Protein AF-A0A6M1ZCP1-F1 (afdb_monomer_lite)

pLDDT: mean 76.38, std 21.48, range [34.06, 98.44]

Structure (mmCIF, N/CA/C/O backbone):
data_AF-A0A6M1ZCP1-F1
#
_entry.id   AF-A0A6M1ZCP1-F1
#
loop_
_atom_site.group_PDB
_atom_site.id
_atom_site.type_symbol
_atom_site.label_atom_id
_atom_site.label_alt_id
_atom_site.label_comp_id
_atom_site.label_asym_id
_atom_site.label_entity_id
_atom_site.label_seq_id
_atom_site.pdbx_PDB_ins_code
_atom_site.Cartn_x
_atom_site.Cartn_y
_atom_site.Cartn_z
_atom_site.occupancy
_atom_site.B_iso_or_equiv
_atom_site.auth_seq_id
_atom_site.auth_comp_id
_atom_site.auth_asym_id
_atom_site.auth_atom_id
_atom_site.pdbx_PDB_model_num
ATOM 1 N N . MET A 1 1 ? 23.053 0.904 15.404 1.00 72.50 1 MET A N 1
ATOM 2 C CA . MET A 1 1 ? 21.767 0.781 14.678 1.00 72.50 1 MET A CA 1
ATOM 3 C C . MET A 1 1 ? 20.716 1.564 15.454 1.00 72.50 1 MET A C 1
ATOM 5 O O . MET A 1 1 ? 20.692 1.429 16.670 1.00 72.50 1 MET A O 1
ATOM 9 N N . ARG A 1 2 ? 19.921 2.421 14.802 1.00 94.06 2 ARG A N 1
ATOM 10 C CA . ARG A 1 2 ? 18.895 3.257 15.455 1.00 94.06 2 ARG A CA 1
ATOM 11 C C . ARG A 1 2 ? 17.529 2.954 14.840 1.00 94.06 2 ARG A C 1
ATOM 13 O O . ARG A 1 2 ? 17.426 2.886 13.620 1.00 94.06 2 ARG A O 1
ATOM 20 N N . LEU A 1 3 ? 16.503 2.808 15.678 1.00 95.44 3 LEU A N 1
ATOM 21 C CA . LEU A 1 3 ? 15.113 2.690 15.236 1.00 95.44 3 LEU A CA 1
ATOM 22 C C . LEU A 1 3 ? 14.635 4.037 14.671 1.00 95.44 3 LEU A C 1
ATOM 24 O O . LEU A 1 3 ? 14.700 5.049 15.372 1.00 95.44 3 LEU A O 1
ATOM 28 N N . LEU A 1 4 ? 14.184 4.049 13.414 1.00 97.62 4 LEU A N 1
ATOM 29 C CA . LEU A 1 4 ? 13.656 5.253 12.759 1.00 97.62 4 LEU A CA 1
ATOM 30 C C . LEU A 1 4 ? 12.142 5.372 12.925 1.00 97.62 4 LEU A C 1
ATOM 32 O O . LEU A 1 4 ? 11.645 6.433 13.288 1.00 97.62 4 LEU A O 1
ATOM 36 N N . ILE A 1 5 ? 11.423 4.276 12.683 1.00 97.00 5 ILE A N 1
ATOM 37 C CA . ILE A 1 5 ? 9.967 4.208 12.781 1.00 97.00 5 ILE A CA 1
ATOM 38 C C . ILE A 1 5 ? 9.628 2.905 13.496 1.00 97.00 5 ILE A C 1
ATOM 40 O O . ILE A 1 5 ? 10.137 1.846 13.129 1.00 97.00 5 ILE A O 1
ATOM 44 N N . SER A 1 6 ? 8.819 2.988 14.550 1.00 98.00 6 SER A N 1
ATOM 45 C CA . SER A 1 6 ? 8.342 1.801 15.254 1.00 98.00 6 SER A CA 1
ATOM 46 C C . SER A 1 6 ? 7.249 1.102 14.449 1.00 98.00 6 SER A C 1
ATOM 48 O O . SER A 1 6 ? 6.502 1.741 13.711 1.00 98.00 6 SER A O 1
ATOM 50 N N . GLU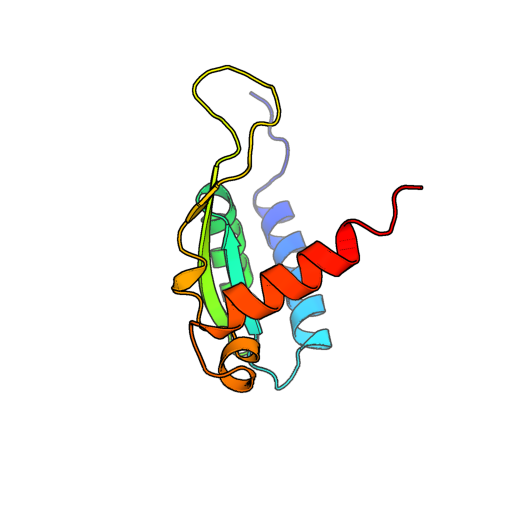 A 1 7 ? 7.110 -0.207 14.643 1.00 97.12 7 GLU A N 1
ATOM 51 C CA . GLU A 1 7 ? 6.016 -0.997 14.067 1.00 97.12 7 GLU A CA 1
ATOM 52 C C . GLU A 1 7 ? 4.646 -0.375 14.370 1.00 97.12 7 GLU A C 1
ATOM 54 O O . GLU A 1 7 ? 3.838 -0.167 13.469 1.00 97.12 7 GLU A O 1
ATOM 59 N N . LYS A 1 8 ? 4.428 0.028 15.628 1.00 97.88 8 LYS A N 1
ATOM 60 C CA . LYS A 1 8 ? 3.201 0.705 16.058 1.00 97.88 8 LYS A CA 1
ATOM 61 C C . LYS A 1 8 ? 2.914 1.965 15.233 1.00 97.88 8 LYS A C 1
ATOM 63 O O . LYS A 1 8 ? 1.793 2.127 14.767 1.00 97.88 8 LYS A O 1
ATOM 68 N N . ALA A 1 9 ? 3.915 2.821 15.014 1.00 98.31 9 ALA A N 1
ATOM 69 C CA . ALA A 1 9 ? 3.736 4.050 14.240 1.00 98.31 9 ALA A CA 1
ATOM 70 C C . ALA A 1 9 ? 3.416 3.766 12.760 1.00 98.31 9 ALA A C 1
ATOM 72 O O . ALA A 1 9 ? 2.616 4.479 12.153 1.00 98.31 9 ALA A O 1
ATOM 73 N N . ILE A 1 10 ? 4.002 2.710 12.182 1.00 98.12 10 ILE A N 1
ATOM 74 C CA . ILE A 1 10 ? 3.680 2.265 10.817 1.00 98.12 10 ILE A CA 1
ATOM 75 C C . ILE A 1 10 ? 2.219 1.809 10.750 1.00 98.12 10 ILE A C 1
ATOM 77 O O . ILE A 1 10 ? 1.463 2.303 9.913 1.00 98.12 10 ILE A O 1
ATOM 81 N N . LEU A 1 11 ? 1.799 0.924 11.657 1.00 98.25 11 LEU A N 1
ATOM 82 C CA . LEU A 1 11 ? 0.437 0.387 11.681 1.00 98.25 11 LEU A CA 1
ATOM 83 C C . LEU A 1 11 ? -0.616 1.476 11.929 1.00 98.25 11 LEU A C 1
ATOM 85 O O . LEU A 1 11 ? -1.647 1.489 11.260 1.00 98.25 11 LEU A O 1
ATOM 89 N N . GLU A 1 12 ? -0.352 2.432 12.822 1.00 98.38 12 GLU A N 1
ATOM 90 C CA . GLU A 1 12 ? -1.236 3.583 13.057 1.00 98.38 12 GLU A CA 1
ATOM 91 C C . GLU A 1 12 ? -1.404 4.437 11.793 1.00 98.38 12 GLU A C 1
ATOM 93 O O . GLU A 1 12 ? -2.524 4.815 11.430 1.00 98.38 12 GLU A O 1
ATOM 98 N N . ARG A 1 13 ? -0.308 4.701 11.065 1.00 98.25 13 ARG A N 1
ATOM 99 C CA . ARG A 1 13 ? -0.377 5.459 9.810 1.00 98.25 13 ARG A CA 1
ATOM 100 C C . ARG A 1 13 ? -1.168 4.713 8.738 1.00 98.25 13 ARG A C 1
ATOM 102 O O . ARG A 1 13 ? -1.944 5.353 8.022 1.00 98.25 13 ARG A O 1
ATOM 109 N N . ILE A 1 14 ? -0.982 3.396 8.639 1.00 98.44 14 ILE A N 1
ATOM 110 C CA . ILE A 1 14 ? -1.709 2.528 7.706 1.00 98.44 14 ILE A CA 1
ATOM 111 C C . ILE A 1 14 ? -3.205 2.528 8.029 1.00 98.44 14 ILE A C 1
ATOM 113 O O . ILE A 1 14 ? -4.011 2.719 7.125 1.00 98.44 14 ILE A O 1
ATOM 117 N N . GLN A 1 15 ? -3.589 2.419 9.303 1.00 98.44 15 GLN A N 1
ATOM 118 C CA . GLN A 1 15 ? -4.995 2.499 9.713 1.00 98.44 15 GLN A CA 1
ATOM 119 C C . GLN A 1 15 ? -5.628 3.853 9.371 1.00 98.44 15 GLN A C 1
ATOM 121 O O . GLN A 1 15 ? -6.771 3.900 8.920 1.00 98.44 15 GLN A O 1
ATOM 126 N N . SER A 1 16 ? -4.900 4.960 9.553 1.00 98.38 16 SER A N 1
ATOM 127 C CA . SER A 1 16 ? -5.376 6.283 9.123 1.00 98.38 16 SER A CA 1
ATOM 128 C C . SER A 1 16 ? -5.583 6.338 7.609 1.00 98.38 16 SER A C 1
ATOM 130 O O . SER A 1 16 ? -6.633 6.780 7.153 1.00 98.38 16 SER A O 1
ATOM 132 N N . ALA A 1 17 ? -4.616 5.840 6.830 1.00 97.94 17 ALA A N 1
ATOM 133 C CA . ALA A 1 17 ? -4.718 5.803 5.373 1.00 97.94 17 ALA A CA 1
ATOM 134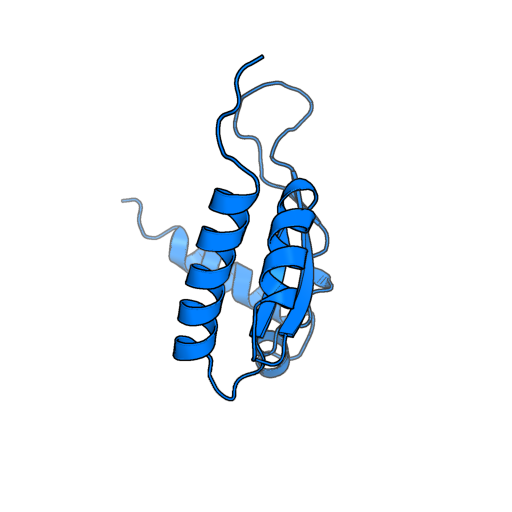 C C . ALA A 1 17 ? -5.901 4.941 4.906 1.00 97.94 17 ALA A C 1
ATOM 136 O O . ALA A 1 17 ? -6.642 5.357 4.020 1.00 97.94 17 ALA A O 1
ATOM 137 N N . ALA A 1 18 ? -6.116 3.779 5.528 1.00 97.94 18 ALA A N 1
ATOM 138 C CA . ALA A 1 18 ? -7.245 2.907 5.228 1.00 97.94 18 ALA A CA 1
ATOM 139 C C . ALA A 1 18 ? -8.585 3.621 5.452 1.00 97.94 18 ALA A C 1
ATOM 141 O O . ALA A 1 18 ? -9.426 3.614 4.562 1.00 97.94 18 ALA A O 1
ATOM 142 N N . LYS A 1 19 ? -8.750 4.333 6.576 1.00 97.88 19 LYS A N 1
ATOM 143 C CA . LYS A 1 19 ? -9.964 5.123 6.854 1.00 97.88 19 LYS A CA 1
ATOM 144 C C . LYS A 1 19 ? -10.214 6.207 5.805 1.00 97.88 19 LYS A C 1
ATOM 146 O O . LYS A 1 19 ? -11.351 6.403 5.384 1.00 97.88 19 LYS A O 1
ATOM 151 N N . GLU A 1 20 ? -9.166 6.914 5.382 1.00 97.44 20 GLU A N 1
ATOM 152 C CA . GLU A 1 20 ? -9.264 7.937 4.333 1.00 97.44 20 GLU A CA 1
ATOM 153 C C . GLU A 1 20 ? -9.674 7.332 2.979 1.00 97.44 20 GLU A C 1
ATOM 155 O O . GLU A 1 20 ? -10.458 7.930 2.239 1.00 97.44 20 GLU A O 1
ATOM 160 N N . ILE A 1 21 ? -9.154 6.145 2.654 1.00 96.19 21 ILE A N 1
ATOM 161 C CA . ILE A 1 21 ? -9.480 5.408 1.429 1.00 96.19 21 ILE A CA 1
ATOM 162 C C . ILE A 1 21 ? -10.919 4.883 1.488 1.00 96.19 21 ILE A C 1
ATOM 164 O O . ILE A 1 21 ? -11.682 5.144 0.560 1.00 96.19 21 ILE A O 1
ATOM 168 N N . ASP A 1 22 ? -11.310 4.220 2.577 1.00 96.06 22 ASP A N 1
ATOM 169 C CA . ASP A 1 22 ? -12.665 3.699 2.792 1.00 96.06 22 ASP A CA 1
ATOM 170 C C . ASP A 1 22 ? -13.713 4.812 2.656 1.00 96.06 22 ASP A C 1
ATOM 172 O O . ASP A 1 22 ? -14.718 4.644 1.969 1.00 96.06 22 ASP A O 1
ATOM 176 N N . ALA A 1 23 ? -13.455 5.984 3.249 1.00 95.19 23 ALA A N 1
ATOM 177 C CA . ALA A 1 23 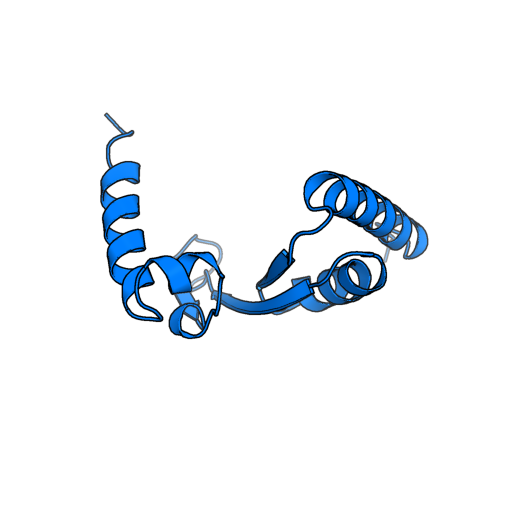? -14.357 7.131 3.161 1.00 95.19 23 ALA A CA 1
ATOM 178 C C . ALA A 1 23 ? -14.485 7.690 1.734 1.00 95.19 23 ALA A C 1
ATOM 180 O O . ALA A 1 23 ? -15.536 8.208 1.362 1.00 95.19 23 ALA A O 1
ATOM 181 N N . ARG A 1 24 ? -13.418 7.614 0.929 1.00 94.62 24 ARG A N 1
ATOM 182 C CA . ARG A 1 24 ? -13.390 8.160 -0.436 1.00 94.62 24 ARG A CA 1
ATOM 183 C C . ARG A 1 24 ? -13.963 7.202 -1.477 1.00 94.62 24 ARG A C 1
ATOM 185 O O . ARG A 1 24 ? -14.517 7.655 -2.477 1.00 94.62 24 ARG A O 1
ATOM 192 N N . TYR A 1 25 ? -13.785 5.904 -1.272 1.00 90.81 25 TYR A N 1
ATOM 193 C CA . TYR A 1 25 ? -14.116 4.863 -2.245 1.00 90.81 25 TYR A CA 1
ATOM 194 C C . TYR A 1 25 ? -15.201 3.910 -1.739 1.00 90.81 25 TYR A C 1
ATOM 196 O O . TYR A 1 25 ? -15.300 2.785 -2.231 1.00 90.81 25 TYR A O 1
ATOM 204 N N . SER A 1 26 ? -16.023 4.354 -0.786 1.00 85.56 26 SER A N 1
ATOM 205 C CA . SER A 1 26 ? -17.165 3.589 -0.293 1.00 85.56 26 SER A CA 1
ATOM 206 C C . SER A 1 26 ? -18.023 3.069 -1.454 1.00 85.56 26 SER A C 1
ATOM 208 O O . SER A 1 26 ? -18.216 3.746 -2.466 1.00 85.56 26 SER A O 1
ATOM 210 N N . GLU A 1 27 ? -18.483 1.821 -1.324 1.00 84.69 27 GLU A N 1
ATOM 211 C CA . GLU A 1 27 ? -19.318 1.110 -2.312 1.00 84.69 27 GLU A CA 1
ATOM 212 C C . GLU A 1 27 ? -18.654 0.823 -3.673 1.00 84.69 27 GLU A C 1
ATOM 214 O O . GLU A 1 27 ? -19.285 0.256 -4.566 1.00 84.69 27 GLU A O 1
ATOM 219 N N . ARG A 1 28 ? -17.368 1.155 -3.848 1.00 85.50 28 ARG A N 1
ATOM 220 C CA . ARG A 1 28 ? -16.600 0.836 -5.058 1.00 85.50 28 ARG A CA 1
ATOM 221 C C . ARG A 1 28 ? -15.653 -0.330 -4.809 1.00 85.50 28 ARG A C 1
ATOM 223 O O . ARG A 1 28 ? -15.212 -0.576 -3.690 1.00 85.50 28 ARG A O 1
ATOM 230 N N . THR A 1 29 ? -15.311 -1.029 -5.887 1.00 86.00 29 THR A N 1
ATOM 231 C CA . THR A 1 29 ? -14.165 -1.945 -5.879 1.00 86.00 29 THR A CA 1
ATOM 232 C C . THR A 1 29 ? -12.902 -1.132 -6.142 1.00 86.00 29 THR A C 1
ATOM 234 O O . THR A 1 29 ? -12.840 -0.389 -7.124 1.00 86.00 29 THR A O 1
ATOM 237 N N . LEU A 1 30 ? -11.924 -1.230 -5.244 1.00 90.38 30 LEU A N 1
ATOM 238 C CA . LEU A 1 30 ? -10.637 -0.550 -5.351 1.00 90.38 30 LEU A CA 1
ATOM 239 C C . LEU A 1 30 ? -9.608 -1.489 -5.982 1.00 90.38 30 LEU A C 1
ATOM 241 O O . LEU A 1 30 ? -9.267 -2.504 -5.385 1.00 90.38 30 LEU A O 1
ATOM 245 N N . THR A 1 31 ? -9.040 -1.126 -7.129 1.00 92.19 31 THR A N 1
ATOM 246 C CA . THR A 1 31 ? -7.849 -1.809 -7.653 1.00 92.19 31 THR A CA 1
ATOM 247 C C . THR A 1 31 ? -6.594 -1.201 -7.022 1.00 92.19 31 THR A C 1
ATOM 249 O O . THR A 1 31 ? -6.304 -0.019 -7.217 1.00 92.19 31 THR A O 1
ATOM 252 N N . LEU A 1 32 ? -5.845 -1.994 -6.257 1.00 93.19 32 LEU A N 1
ATOM 253 C CA . LEU A 1 32 ? -4.584 -1.605 -5.633 1.00 93.19 32 LEU A CA 1
ATOM 254 C C . LEU A 1 32 ? -3.407 -2.154 -6.447 1.00 93.19 32 LEU A C 1
ATOM 256 O O . LEU A 1 32 ? -3.134 -3.352 -6.424 1.00 93.19 32 LEU A O 1
ATOM 260 N N . ILE A 1 33 ? -2.684 -1.259 -7.125 1.00 93.50 33 ILE A N 1
ATOM 261 C CA . ILE A 1 33 ? -1.486 -1.602 -7.901 1.00 93.50 33 ILE A CA 1
ATOM 262 C C . ILE A 1 33 ? -0.249 -1.496 -7.003 1.00 93.50 33 ILE A C 1
ATOM 264 O O . ILE A 1 33 ? 0.110 -0.415 -6.534 1.00 93.50 33 ILE A O 1
ATOM 268 N N . VAL A 1 34 ? 0.427 -2.619 -6.776 1.00 93.75 34 VAL A N 1
ATOM 269 C CA . VAL A 1 34 ? 1.597 -2.732 -5.904 1.00 93.75 34 VAL A CA 1
ATOM 270 C C . VAL A 1 34 ? 2.874 -2.762 -6.738 1.00 93.75 34 VAL A C 1
ATOM 272 O O . VAL A 1 34 ? 3.121 -3.691 -7.509 1.00 93.75 34 VAL A O 1
ATOM 275 N N . VAL A 1 35 ? 3.731 -1.758 -6.539 1.00 92.38 35 VAL A N 1
ATOM 276 C CA . VAL A 1 35 ? 5.052 -1.704 -7.176 1.00 92.38 35 VAL A CA 1
ATOM 277 C C . VAL A 1 35 ? 6.030 -2.585 -6.404 1.00 92.38 35 VAL A C 1
ATOM 279 O O . VAL A 1 35 ? 6.447 -2.279 -5.283 1.00 92.38 35 VAL A O 1
ATOM 282 N N . LEU A 1 36 ? 6.402 -3.708 -7.005 1.00 91.94 36 LEU A N 1
ATOM 283 C CA . LEU A 1 36 ? 7.279 -4.685 -6.386 1.00 91.94 36 LEU A CA 1
ATOM 284 C C . LEU A 1 36 ? 8.734 -4.190 -6.295 1.00 91.94 36 LEU A C 1
ATOM 286 O O . LEU A 1 36 ? 9.225 -3.461 -7.150 1.00 91.94 36 LEU A O 1
ATOM 290 N N . LYS A 1 37 ? 9.499 -4.620 -5.284 1.00 89.25 37 LYS A N 1
ATOM 291 C CA . LYS A 1 37 ? 9.130 -5.615 -4.250 1.00 89.25 37 LYS A CA 1
ATOM 292 C C . LYS A 1 37 ? 8.738 -4.992 -2.908 1.00 89.25 37 LYS A C 1
ATOM 294 O O . LYS A 1 37 ? 7.854 -5.512 -2.240 1.00 89.25 37 LYS A O 1
ATOM 299 N N . GLY A 1 38 ? 9.390 -3.896 -2.515 1.00 91.00 38 GLY A N 1
ATOM 300 C CA . GLY A 1 38 ? 9.332 -3.364 -1.146 1.00 91.00 38 GLY A CA 1
ATOM 301 C C . GLY A 1 38 ? 7.949 -2.891 -0.691 1.00 91.00 38 GLY A C 1
ATOM 302 O O . GLY A 1 38 ? 7.637 -3.000 0.491 1.00 91.00 38 GLY A O 1
ATOM 303 N N . ALA A 1 39 ? 7.096 -2.435 -1.616 1.00 94.50 39 ALA A N 1
ATOM 304 C CA . ALA A 1 39 ? 5.744 -1.988 -1.281 1.00 94.50 39 ALA A CA 1
ATOM 305 C C . ALA A 1 39 ? 4.824 -3.129 -0.818 1.00 94.50 39 ALA A C 1
ATOM 307 O O . ALA A 1 39 ? 3.789 -2.856 -0.215 1.00 94.50 39 ALA A O 1
ATOM 308 N N . LEU A 1 40 ? 5.201 -4.392 -1.056 1.00 95.56 40 LEU A N 1
ATOM 309 C CA . LEU A 1 40 ? 4.389 -5.562 -0.722 1.00 95.56 40 LEU A CA 1
ATOM 310 C C . LEU A 1 40 ? 3.962 -5.579 0.750 1.00 95.56 40 LEU A C 1
ATOM 312 O O . LEU A 1 40 ? 2.796 -5.819 1.039 1.00 95.56 40 LEU A O 1
ATOM 316 N N . PHE A 1 41 ? 4.877 -5.292 1.677 1.00 95.12 41 PHE A N 1
ATOM 317 C CA . PHE A 1 41 ? 4.584 -5.352 3.112 1.00 95.12 41 PHE A CA 1
ATOM 318 C C . PHE A 1 41 ? 3.554 -4.296 3.529 1.00 95.12 41 PHE A C 1
ATOM 320 O O . PHE A 1 41 ? 2.573 -4.613 4.193 1.00 95.12 41 PHE A O 1
ATOM 327 N N . VAL A 1 42 ? 3.727 -3.058 3.052 1.00 96.44 42 VAL A N 1
ATOM 328 C CA . VAL A 1 42 ? 2.774 -1.966 3.304 1.00 96.44 42 VAL A CA 1
ATOM 329 C C . VAL A 1 42 ? 1.424 -2.262 2.653 1.00 96.44 42 VAL A C 1
ATOM 331 O O . VAL A 1 42 ? 0.390 -2.011 3.261 1.00 96.44 42 VAL A O 1
ATOM 334 N N . ALA A 1 43 ? 1.418 -2.820 1.439 1.00 96.88 43 ALA A N 1
ATOM 335 C CA . ALA A 1 43 ? 0.189 -3.178 0.741 1.00 96.88 43 ALA A CA 1
ATOM 336 C C . ALA A 1 43 ? -0.602 -4.254 1.497 1.00 96.88 43 ALA A C 1
ATOM 338 O O . ALA A 1 43 ? -1.801 -4.095 1.695 1.00 96.88 43 ALA A O 1
ATOM 339 N N . VAL A 1 44 ? 0.056 -5.316 1.974 1.00 96.38 44 VAL A N 1
ATOM 340 C CA . VAL A 1 44 ? -0.591 -6.388 2.751 1.00 96.38 44 VAL A CA 1
ATOM 341 C C . VAL A 1 44 ? -1.205 -5.846 4.043 1.00 96.38 44 VAL A C 1
ATOM 343 O O . VAL A 1 44 ? -2.335 -6.191 4.385 1.00 96.38 44 VAL A O 1
ATOM 346 N N . ASP A 1 45 ? -0.491 -4.979 4.756 1.00 97.75 45 ASP A N 1
ATOM 347 C CA . ASP A 1 45 ? -0.997 -4.342 5.974 1.00 97.75 45 ASP A CA 1
ATOM 348 C C . ASP A 1 45 ? -2.184 -3.422 5.680 1.00 97.75 45 ASP A C 1
ATOM 350 O O . ASP A 1 45 ? -3.181 -3.446 6.401 1.00 97.75 45 ASP A O 1
ATOM 354 N N . LEU A 1 46 ? -2.107 -2.654 4.591 1.00 98.12 46 LEU A N 1
ATOM 355 C CA . LEU A 1 46 ? -3.171 -1.755 4.162 1.00 98.12 46 LEU A CA 1
ATOM 356 C C . LEU A 1 46 ? -4.441 -2.515 3.781 1.00 98.12 46 LEU A C 1
ATOM 358 O O . LEU A 1 46 ? -5.514 -2.164 4.254 1.00 98.12 46 LEU A O 1
ATOM 362 N N . ILE A 1 47 ? -4.332 -3.579 2.985 1.00 96.56 47 ILE A N 1
ATOM 363 C CA . ILE A 1 47 ? -5.485 -4.386 2.555 1.00 96.56 47 ILE A CA 1
ATOM 364 C C . ILE A 1 47 ? -6.202 -5.000 3.753 1.00 96.56 47 ILE A C 1
ATOM 366 O O . ILE A 1 47 ? -7.426 -5.013 3.787 1.00 96.56 47 ILE A O 1
ATOM 370 N N . ARG A 1 48 ? -5.450 -5.461 4.761 1.00 96.19 48 ARG A N 1
ATOM 371 C CA . ARG A 1 48 ? -6.028 -5.982 6.008 1.00 96.19 48 ARG A CA 1
ATOM 372 C C . ARG A 1 48 ? -6.775 -4.921 6.820 1.00 96.19 48 ARG A C 1
ATOM 374 O O . ARG A 1 48 ? -7.612 -5.286 7.637 1.00 96.19 48 ARG A O 1
ATOM 381 N N . ALA A 1 49 ? -6.451 -3.642 6.636 1.00 97.50 49 ALA A N 1
ATOM 382 C CA . ALA A 1 49 ? -7.078 -2.526 7.339 1.00 97.50 49 ALA A CA 1
ATOM 383 C C . ALA A 1 49 ? -8.266 -1.902 6.580 1.00 97.50 49 ALA A C 1
ATOM 385 O O . ALA A 1 49 ? -9.030 -1.156 7.192 1.00 97.50 49 ALA A O 1
ATOM 386 N N . LEU A 1 50 ? -8.407 -2.171 5.278 1.00 96.75 50 LEU A N 1
ATOM 387 C CA . LEU A 1 50 ? -9.493 -1.655 4.440 1.00 96.75 50 LEU A CA 1
ATOM 388 C C . LEU A 1 50 ? -10.799 -2.423 4.678 1.00 96.75 50 LEU A C 1
ATOM 390 O O . LEU A 1 50 ? -10.792 -3.638 4.867 1.00 96.75 50 LEU A O 1
ATOM 394 N N . ASN A 1 51 ? -11.928 -1.714 4.611 1.00 95.19 51 ASN A N 1
ATOM 395 C CA . ASN A 1 51 ? -13.274 -2.286 4.763 1.00 95.19 51 ASN A CA 1
ATOM 396 C C . ASN A 1 51 ? -14.055 -2.344 3.440 1.00 95.19 51 ASN A C 1
ATOM 398 O O . ASN A 1 51 ? -15.243 -2.667 3.420 1.00 95.19 51 ASN A O 1
ATOM 402 N N . ILE A 1 52 ? -13.393 -2.026 2.331 1.00 92.88 52 ILE A N 1
ATOM 403 C CA . ILE A 1 52 ? -13.940 -2.077 0.974 1.00 92.88 52 ILE A CA 1
ATOM 404 C C . ILE A 1 52 ? -13.377 -3.268 0.195 1.00 92.88 52 ILE A C 1
ATOM 406 O O . ILE A 1 52 ? -12.350 -3.846 0.549 1.00 92.88 52 ILE A O 1
ATOM 410 N N . ARG A 1 53 ? -14.046 -3.642 -0.901 1.00 91.19 53 ARG A N 1
ATOM 411 C CA . ARG A 1 53 ? -13.560 -4.703 -1.791 1.00 91.19 53 ARG A CA 1
ATOM 412 C C . ARG A 1 53 ? -12.306 -4.222 -2.520 1.00 91.19 53 ARG A C 1
ATOM 414 O O . ARG A 1 53 ? -12.346 -3.189 -3.186 1.00 91.19 53 ARG A O 1
ATOM 421 N N . VAL A 1 54 ? -11.228 -4.996 -2.427 1.00 92.44 54 VAL A N 1
ATOM 422 C CA . VAL A 1 54 ? -9.949 -4.697 -3.081 1.00 92.44 54 VAL A CA 1
ATOM 423 C C . VAL A 1 54 ? -9.613 -5.768 -4.112 1.00 92.44 54 VAL A C 1
ATOM 425 O O . VAL A 1 54 ? -9.705 -6.960 -3.826 1.00 92.44 54 VAL A O 1
ATOM 428 N N . GLU A 1 55 ? -9.190 -5.330 -5.290 1.00 91.06 55 GLU A N 1
ATOM 429 C CA . GLU A 1 55 ? -8.533 -6.146 -6.309 1.00 91.06 55 GLU A CA 1
ATOM 430 C C . GLU A 1 55 ? -7.045 -5.809 -6.317 1.00 91.06 55 GLU A C 1
ATOM 432 O O . GLU A 1 55 ? -6.662 -4.643 -6.225 1.00 91.06 55 GLU A O 1
ATOM 437 N N . LEU A 1 56 ? -6.199 -6.832 -6.360 1.00 90.75 56 LEU A N 1
ATOM 438 C CA . LEU A 1 56 ? -4.754 -6.681 -6.262 1.00 90.75 56 LEU A CA 1
ATOM 439 C C . LEU 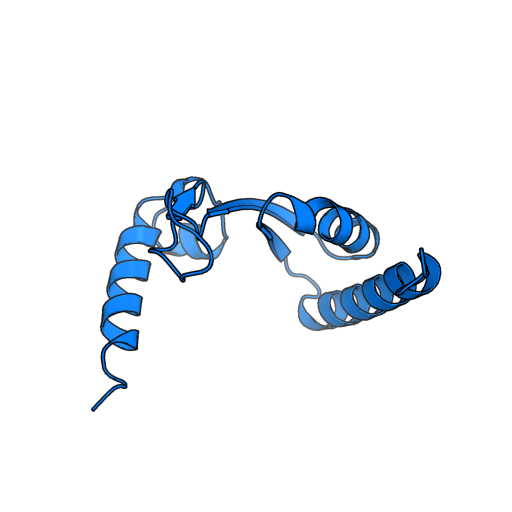A 1 56 ? -4.112 -6.828 -7.627 1.00 90.75 56 LEU A C 1
ATOM 441 O O . LEU A 1 56 ? -4.299 -7.841 -8.291 1.00 90.75 56 LEU A O 1
ATOM 445 N N . GLU A 1 57 ? -3.266 -5.868 -7.957 1.00 91.69 57 GLU A N 1
ATOM 446 C CA . GLU A 1 57 ? -2.464 -5.882 -9.166 1.00 91.69 57 GLU A CA 1
ATOM 447 C C . GLU A 1 57 ? -1.000 -5.607 -8.836 1.00 91.69 57 GLU A C 1
ATOM 449 O O . GLU A 1 57 ? -0.685 -4.924 -7.859 1.00 91.69 57 GLU A O 1
ATOM 454 N N . PHE A 1 58 ? -0.081 -6.125 -9.647 1.00 90.44 58 PHE A N 1
ATOM 455 C CA . PHE A 1 58 ? 1.353 -5.993 -9.397 1.00 90.44 58 PHE A CA 1
ATOM 456 C C . PHE A 1 58 ? 2.082 -5.498 -10.634 1.00 90.44 58 PHE A C 1
ATOM 458 O O . PHE A 1 58 ? 1.875 -5.991 -11.736 1.00 90.44 58 PHE A O 1
ATOM 465 N N . VAL A 1 59 ? 3.017 -4.576 -10.422 1.00 91.44 59 VAL A N 1
ATOM 466 C CA . VAL A 1 59 ? 3.968 -4.156 -11.454 1.00 91.44 59 VAL A CA 1
ATOM 467 C C . VAL A 1 59 ? 5.377 -4.210 -10.902 1.00 91.44 59 VAL A C 1
ATOM 469 O O . VAL A 1 59 ? 5.610 -4.002 -9.707 1.00 91.44 59 VAL A O 1
ATOM 472 N N . ARG A 1 60 ? 6.350 -4.456 -11.773 1.00 88.12 60 ARG A N 1
ATOM 473 C CA . ARG A 1 60 ? 7.765 -4.335 -11.426 1.00 88.12 60 ARG A CA 1
ATOM 474 C C . ARG A 1 60 ? 8.349 -3.152 -12.175 1.00 88.12 60 ARG A C 1
ATOM 476 O O . ARG A 1 60 ? 8.305 -3.114 -13.394 1.00 88.12 60 ARG A O 1
ATOM 483 N N . ALA A 1 61 ? 8.922 -2.212 -11.437 1.00 83.88 61 ALA A N 1
ATOM 484 C CA . ALA A 1 61 ? 9.608 -1.060 -12.001 1.00 83.88 61 ALA A CA 1
ATOM 485 C C . ALA A 1 61 ? 11.120 -1.197 -11.799 1.00 83.88 61 ALA A C 1
ATOM 487 O O . ALA A 1 61 ? 11.584 -1.539 -10.708 1.00 83.88 61 ALA A O 1
ATOM 488 N N . GLN A 1 62 ? 11.897 -0.923 -12.843 1.00 75.44 62 GLN A N 1
ATOM 489 C CA . GLN A 1 62 ? 13.355 -0.889 -12.783 1.00 75.44 62 GLN A CA 1
ATOM 490 C C . GLN A 1 62 ? 13.862 0.398 -13.436 1.00 75.44 62 GLN A C 1
ATOM 492 O O . GLN A 1 62 ? 13.568 0.662 -14.596 1.00 75.44 62 GLN A O 1
ATOM 497 N N . SER A 1 63 ? 14.622 1.198 -12.682 1.00 62.00 63 SER A N 1
ATOM 498 C CA . SER A 1 63 ? 15.154 2.495 -13.139 1.00 62.00 63 SER A CA 1
ATOM 499 C C . SER A 1 63 ? 16.663 2.474 -13.413 1.00 62.00 63 SER A C 1
ATOM 501 O O . SER A 1 63 ? 17.254 3.514 -13.700 1.00 62.00 63 SER A O 1
ATOM 503 N N . TYR A 1 64 ? 17.301 1.307 -13.311 1.00 57.88 64 TYR A N 1
ATOM 504 C CA . TYR A 1 64 ? 18.754 1.192 -13.359 1.00 57.88 64 TYR A CA 1
ATOM 505 C C . TYR A 1 64 ? 19.169 0.202 -14.443 1.00 57.88 64 TYR A C 1
ATOM 507 O O . TYR A 1 64 ? 19.067 -1.013 -14.273 1.00 57.88 64 TYR A O 1
ATOM 515 N N . GLY A 1 65 ? 19.657 0.741 -15.560 1.00 53.06 65 GLY A N 1
ATOM 516 C CA . GLY A 1 65 ? 20.620 0.026 -16.389 1.00 53.06 65 GLY A CA 1
ATOM 517 C C . GLY A 1 65 ? 21.931 -0.193 -15.619 1.00 53.06 65 GLY A C 1
ATOM 518 O O . GLY A 1 65 ? 22.115 0.317 -14.518 1.00 53.06 65 GLY A O 1
ATOM 519 N N . PHE A 1 66 ? 22.855 -0.946 -16.213 1.00 47.78 66 PHE A N 1
ATOM 520 C CA . PHE A 1 66 ? 24.103 -1.474 -15.629 1.00 47.78 66 PHE A CA 1
ATOM 521 C C . PHE A 1 66 ? 25.082 -0.436 -15.005 1.00 47.78 66 PHE A C 1
ATOM 523 O O . PHE A 1 66 ? 26.132 -0.818 -14.498 1.00 47.78 66 PHE A O 1
ATOM 530 N N . LEU A 1 67 ? 24.774 0.868 -15.019 1.00 46.09 67 LEU A N 1
ATOM 531 C CA . LEU A 1 67 ? 25.669 1.970 -14.644 1.00 46.09 67 LEU A CA 1
ATOM 532 C C . LEU A 1 67 ? 25.011 2.952 -13.654 1.00 46.09 67 LEU A C 1
ATOM 534 O O . LEU A 1 67 ? 24.518 4.003 -14.043 1.00 46.09 67 LEU A O 1
ATOM 538 N N . GLY A 1 68 ? 25.086 2.644 -12.358 1.00 54.09 68 GLY A N 1
ATOM 539 C CA . GLY A 1 68 ? 25.067 3.654 -11.290 1.00 54.09 68 GLY A CA 1
ATOM 540 C C . GLY A 1 68 ? 23.813 4.533 -11.128 1.00 54.09 68 GLY A C 1
ATOM 541 O O . GLY A 1 68 ? 22.759 4.304 -11.703 1.00 54.09 68 GLY A O 1
ATOM 542 N N . THR A 1 69 ? 23.949 5.539 -10.258 1.00 54.19 69 THR A N 1
ATOM 543 C CA . THR A 1 69 ? 22.914 6.400 -9.643 1.00 54.19 69 THR A CA 1
ATOM 544 C C . THR A 1 69 ? 22.187 7.374 -10.583 1.00 54.19 69 THR A C 1
ATOM 546 O O . THR A 1 69 ? 21.491 8.267 -10.101 1.00 54.19 69 THR A O 1
ATOM 549 N N . GLN A 1 70 ? 22.326 7.237 -11.902 1.00 53.94 70 GLN A N 1
ATOM 550 C CA . GLN A 1 70 ? 21.639 8.100 -12.863 1.00 53.94 70 GLN A CA 1
ATOM 551 C C . GLN A 1 70 ? 20.272 7.517 -13.228 1.00 53.94 70 GLN A C 1
ATOM 553 O O . GLN A 1 70 ? 20.130 6.306 -13.389 1.00 53.94 70 GLN A O 1
ATOM 558 N N . ALA A 1 71 ? 19.262 8.382 -13.348 1.00 50.28 71 ALA A N 1
ATOM 559 C CA . ALA A 1 71 ? 17.937 7.985 -13.806 1.00 50.28 71 ALA A CA 1
ATOM 560 C C . ALA A 1 71 ? 18.034 7.515 -15.265 1.00 50.28 71 ALA A C 1
ATOM 562 O O . ALA A 1 71 ? 18.106 8.322 -16.190 1.00 50.28 71 ALA A O 1
ATOM 563 N N . GLY A 1 72 ? 18.103 6.199 -15.461 1.00 62.53 72 GLY A N 1
ATOM 564 C CA . GLY A 1 72 ? 17.965 5.588 -16.775 1.00 62.53 72 GLY A CA 1
ATOM 565 C C . GLY A 1 72 ? 16.497 5.530 -17.211 1.00 62.53 72 GLY A C 1
ATOM 566 O O . GLY A 1 72 ? 15.599 5.876 -16.439 1.00 62.53 72 GLY A O 1
ATOM 567 N N . PRO A 1 73 ? 16.227 5.055 -18.437 1.00 65.62 73 PRO A N 1
ATOM 568 C CA . PRO A 1 73 ? 14.869 4.772 -18.883 1.00 65.62 73 PRO A CA 1
ATOM 569 C C . PRO A 1 73 ? 14.163 3.826 -17.902 1.00 65.62 73 PRO A C 1
ATOM 571 O O . PRO A 1 73 ? 14.710 2.785 -17.537 1.00 65.62 73 PRO A O 1
ATOM 574 N N . LEU A 1 74 ? 12.954 4.194 -17.474 1.00 75.19 74 LEU A N 1
ATOM 575 C CA . LEU A 1 74 ? 12.122 3.362 -16.612 1.00 75.19 74 LEU A CA 1
ATOM 576 C C . LEU A 1 74 ? 11.554 2.192 -17.419 1.00 75.19 74 LEU A C 1
ATOM 578 O O . LEU A 1 74 ? 10.766 2.399 -18.343 1.00 75.19 74 LEU A O 1
ATOM 582 N N . THR A 1 75 ? 11.902 0.971 -17.027 1.00 77.75 75 THR A N 1
ATOM 583 C CA . THR A 1 75 ? 11.251 -0.242 -17.530 1.00 77.75 75 THR A CA 1
ATOM 584 C C . THR A 1 75 ? 10.182 -0.682 -16.537 1.00 77.75 75 THR A C 1
ATOM 586 O O . THR A 1 75 ? 10.445 -0.754 -15.333 1.00 77.75 75 THR A O 1
ATOM 589 N N . ILE A 1 76 ? 8.980 -0.965 -17.041 1.00 81.81 76 ILE A N 1
ATOM 590 C CA . ILE A 1 76 ? 7.851 -1.470 -16.255 1.00 81.81 76 ILE A CA 1
ATOM 591 C C . ILE A 1 76 ? 7.432 -2.821 -16.833 1.00 81.81 76 ILE A C 1
ATOM 593 O O . ILE A 1 76 ? 7.013 -2.881 -17.987 1.00 81.81 76 ILE A O 1
ATOM 597 N N . ASP A 1 77 ? 7.513 -3.873 -16.021 1.00 81.56 77 ASP A N 1
ATOM 598 C CA . ASP A 1 77 ? 7.023 -5.213 -16.353 1.00 81.56 77 ASP A CA 1
ATOM 599 C C . ASP A 1 77 ? 5.655 -5.461 -15.697 1.00 81.56 77 ASP A C 1
ATOM 601 O O . ASP A 1 77 ? 5.416 -5.023 -14.561 1.00 81.56 77 ASP A O 1
ATOM 605 N N . GLY A 1 78 ? 4.784 -6.216 -16.377 1.00 77.69 78 GLY A N 1
ATOM 606 C CA . GLY A 1 78 ? 3.481 -6.653 -15.861 1.00 77.69 78 GLY A CA 1
ATOM 607 C C . GLY A 1 78 ? 2.333 -5.677 -16.122 1.00 77.69 78 GLY A C 1
ATOM 608 O O . GLY A 1 78 ? 1.192 -5.977 -15.784 1.00 77.69 78 GLY A O 1
ATOM 609 N N . ILE A 1 79 ? 2.603 -4.535 -16.761 1.00 77.94 79 ILE A N 1
ATOM 610 C CA . ILE A 1 79 ? 1.579 -3.534 -17.097 1.00 77.94 79 ILE A CA 1
ATOM 611 C C . ILE A 1 79 ? 0.537 -4.079 -18.087 1.00 77.94 79 ILE A C 1
ATOM 613 O O . ILE A 1 79 ? -0.627 -3.699 -18.054 1.00 77.94 79 ILE A O 1
ATOM 617 N N . GLU A 1 80 ? 0.953 -4.991 -18.960 1.00 75.50 80 GLU A N 1
ATOM 618 C CA . GLU A 1 80 ? 0.128 -5.649 -19.970 1.00 75.50 80 GLU A CA 1
ATOM 61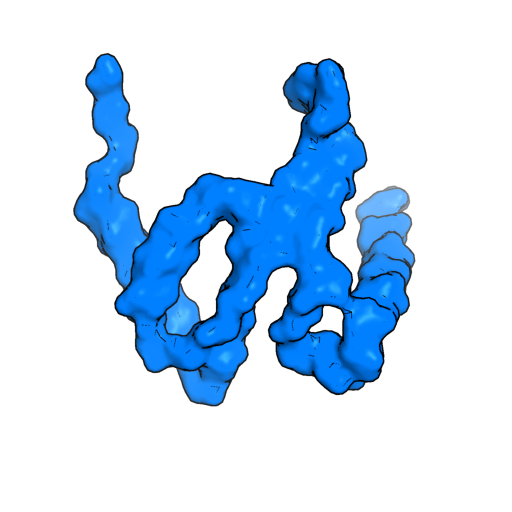9 C C . GLU A 1 80 ? -0.889 -6.641 -19.398 1.00 75.50 80 GLU A C 1
ATOM 621 O O . GLU A 1 80 ? -1.827 -7.013 -20.103 1.00 75.50 80 GLU A O 1
ATOM 626 N N . ALA A 1 81 ? -0.684 -7.083 -18.157 1.00 73.25 81 ALA A N 1
ATOM 627 C CA . ALA A 1 81 ? -1.524 -8.060 -17.478 1.00 73.25 81 ALA A CA 1
ATOM 628 C C . ALA A 1 81 ? -2.495 -7.424 -16.471 1.00 73.25 81 ALA A C 1
ATOM 630 O O . ALA A 1 81 ? -3.306 -8.151 -15.909 1.00 73.25 81 ALA A O 1
ATOM 631 N N . LEU A 1 82 ? -2.418 -6.103 -16.258 1.00 77.81 82 LEU A N 1
ATOM 632 C CA . LEU A 1 82 ? -3.276 -5.398 -15.308 1.00 77.81 82 LEU A CA 1
ATOM 633 C C . LEU A 1 82 ? -4.740 -5.459 -15.755 1.00 77.81 82 LEU A C 1
ATOM 635 O O . LEU A 1 82 ? -5.071 -4.982 -16.841 1.00 77.81 82 LEU A O 1
ATOM 639 N N . ASP A 1 83 ? -5.627 -5.960 -14.898 1.00 71.44 83 ASP A N 1
ATOM 640 C CA . ASP A 1 83 ? -7.072 -5.859 -15.093 1.00 71.44 83 ASP A CA 1
ATOM 641 C C . ASP A 1 83 ? -7.618 -4.710 -14.244 1.00 71.44 83 ASP A C 1
ATOM 643 O O . ASP A 1 83 ? -8.108 -4.870 -13.128 1.00 71.44 83 ASP A O 1
ATOM 647 N N . VAL A 1 84 ? -7.494 -3.488 -14.765 1.00 71.88 84 VAL A N 1
ATOM 648 C CA . VAL A 1 84 ? -8.121 -2.319 -14.135 1.00 71.88 84 VAL A CA 1
ATOM 649 C C . VAL A 1 84 ? -9.492 -2.099 -14.774 1.00 71.88 84 VAL A C 1
ATOM 651 O O . VAL A 1 84 ? -9.629 -2.130 -15.995 1.00 71.88 84 VAL A O 1
ATOM 654 N N . ALA A 1 85 ? -10.521 -1.768 -13.993 1.00 61.44 85 ALA A N 1
ATOM 655 C CA . ALA A 1 85 ? -11.873 -1.515 -14.516 1.00 61.44 85 ALA A CA 1
ATOM 656 C C . ALA A 1 85 ? -11.938 -0.459 -15.654 1.00 61.44 85 ALA A C 1
ATOM 658 O O . ALA A 1 85 ? -12.858 -0.465 -16.475 1.00 61.44 85 ALA A O 1
ATOM 659 N N . ALA A 1 86 ? -10.952 0.444 -15.748 1.00 51.97 86 ALA A N 1
ATOM 660 C CA . ALA A 1 86 ? -10.817 1.381 -16.866 1.00 51.97 86 ALA A CA 1
ATOM 661 C C . ALA A 1 86 ? -10.524 0.678 -18.207 1.00 51.97 86 ALA A C 1
ATOM 663 O O . ALA A 1 86 ? -11.056 1.085 -19.235 1.00 51.97 86 ALA A O 1
ATOM 664 N N . THR A 1 87 ? -9.746 -0.403 -18.218 1.00 49.41 87 THR A N 1
ATOM 665 C CA . THR A 1 87 ? -9.412 -1.177 -19.429 1.00 49.41 87 THR A CA 1
ATOM 666 C C . THR A 1 87 ? -10.594 -1.913 -20.015 1.00 49.41 87 THR A C 1
ATOM 668 O O . THR A 1 87 ? -10.693 -2.053 -21.233 1.00 49.41 87 THR A O 1
ATOM 671 N N . GLN A 1 88 ? -11.519 -2.354 -19.163 1.00 48.78 88 GLN A N 1
ATOM 672 C CA . GLN A 1 88 ? -12.746 -3.002 -19.616 1.00 48.78 88 GLN A CA 1
ATOM 673 C C . GLN A 1 88 ? -13.620 -2.027 -20.423 1.00 48.78 88 GLN A C 1
ATOM 675 O O . GLN A 1 88 ? -14.280 -2.440 -21.373 1.00 48.78 88 GLN A O 1
ATOM 680 N N . ARG A 1 89 ? -13.554 -0.715 -20.133 1.00 45.91 89 ARG A N 1
ATOM 681 C CA . ARG A 1 89 ? -14.223 0.333 -20.930 1.00 45.91 89 ARG A CA 1
ATOM 682 C C . ARG A 1 89 ? -13.546 0.622 -22.275 1.00 45.91 89 ARG A C 1
ATOM 684 O O . ARG A 1 89 ? -14.209 1.140 -23.165 1.00 45.91 89 ARG A O 1
ATOM 691 N N . PHE A 1 90 ? -12.265 0.282 -22.433 1.00 48.06 90 PHE A N 1
ATOM 692 C CA . PHE A 1 90 ? -11.468 0.545 -23.642 1.00 48.06 90 PHE A CA 1
ATOM 693 C C . PHE A 1 90 ? -11.079 -0.729 -24.421 1.00 48.06 90 PHE A C 1
ATOM 695 O O . PHE A 1 90 ? -10.150 -0.700 -25.225 1.00 48.06 90 PHE A O 1
ATOM 702 N N . GLY A 1 91 ? -11.800 -1.841 -24.229 1.00 42.66 91 GLY A N 1
ATOM 703 C CA . GLY A 1 91 ? -11.654 -3.043 -25.063 1.00 42.66 91 GLY A CA 1
ATOM 704 C C . GLY A 1 91 ? -10.523 -4.000 -24.661 1.00 42.66 91 GLY A C 1
ATOM 705 O O . GLY A 1 91 ? -9.971 -4.686 -25.520 1.00 42.66 91 GLY A O 1
ATOM 706 N N . GLY A 1 92 ? -10.178 -4.078 -23.371 1.00 51.00 92 GLY A N 1
ATOM 707 C CA . GLY A 1 92 ? -9.207 -5.049 -22.842 1.00 51.00 92 GLY A CA 1
ATOM 708 C C . GLY A 1 92 ? -7.740 -4.680 -23.109 1.00 51.00 92 GLY A C 1
ATOM 709 O O . GLY A 1 92 ? -7.440 -3.544 -23.471 1.00 51.00 92 GLY A O 1
ATOM 710 N N . ASN A 1 93 ? -6.815 -5.639 -22.936 1.00 49.25 93 ASN A N 1
ATOM 711 C CA . ASN A 1 93 ? -5.344 -5.452 -22.864 1.00 49.25 93 ASN A CA 1
ATOM 712 C C . ASN A 1 93 ? -4.672 -4.713 -24.049 1.00 49.25 93 ASN A C 1
ATOM 714 O O . ASN A 1 93 ? -3.476 -4.427 -23.998 1.00 49.25 93 ASN A O 1
ATOM 718 N N . HIS A 1 94 ? -5.402 -4.381 -25.119 1.00 48.81 94 HIS A N 1
ATOM 719 C CA . HIS A 1 94 ? -4.923 -3.532 -26.217 1.00 48.81 94 HIS A CA 1
ATOM 720 C C . HIS A 1 94 ? -5.147 -2.025 -25.990 1.00 48.81 94 HIS A C 1
ATOM 722 O O . HIS A 1 94 ? -4.394 -1.215 -26.534 1.00 48.81 94 HIS A O 1
ATOM 728 N N . GLY A 1 95 ? -6.123 -1.634 -25.164 1.00 50.03 95 GLY A N 1
ATOM 729 C CA . GLY A 1 95 ? -6.497 -0.233 -24.940 1.00 50.03 95 GLY A CA 1
ATOM 730 C C . GLY A 1 95 ? -5.429 0.584 -24.208 1.00 50.03 95 GLY A C 1
ATOM 731 O O . GLY A 1 95 ? -5.300 1.784 -24.441 1.00 50.03 95 GLY A O 1
ATOM 732 N N . TYR A 1 96 ? -4.593 -0.058 -23.385 1.00 52.88 96 TYR A N 1
ATOM 733 C CA . TYR A 1 96 ? -3.535 0.636 -22.648 1.00 52.88 96 TYR A CA 1
ATOM 734 C C . TYR A 1 96 ? -2.461 1.237 -23.54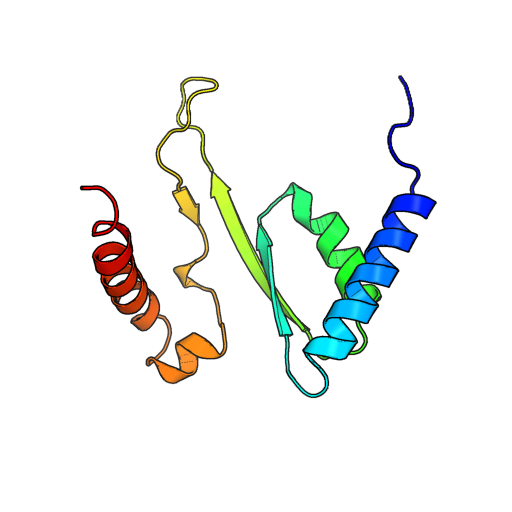9 1.00 52.88 96 TYR A C 1
ATOM 736 O O . TYR A 1 96 ? -1.976 2.322 -23.255 1.00 52.88 96 TYR A O 1
ATOM 744 N N . LYS A 1 97 ? -2.093 0.583 -24.657 1.00 49.72 97 LYS A N 1
ATOM 745 C CA . LYS A 1 97 ? -1.085 1.132 -25.581 1.00 49.72 97 LYS A CA 1
ATOM 746 C C . LYS A 1 97 ? -1.603 2.375 -26.303 1.00 49.72 97 LYS A C 1
ATOM 748 O O . LYS A 1 97 ? -0.836 3.309 -26.510 1.00 49.72 97 LYS A O 1
ATOM 753 N N . GLU A 1 98 ? -2.891 2.402 -26.632 1.00 51.41 98 GLU A N 1
ATOM 754 C CA . GLU A 1 98 ? -3.570 3.550 -27.245 1.00 51.41 98 GLU A CA 1
ATOM 755 C C . GLU A 1 98 ? -3.756 4.694 -26.235 1.00 51.41 98 GLU A C 1
ATOM 757 O O . GLU A 1 98 ? -3.376 5.828 -26.518 1.00 51.41 98 GLU A O 1
ATOM 762 N N . ALA A 1 99 ? -4.218 4.398 -25.015 1.00 51.41 99 ALA A N 1
ATOM 763 C CA . ALA A 1 99 ? -4.351 5.386 -23.942 1.00 51.41 99 ALA A CA 1
ATOM 764 C C . ALA A 1 99 ? -2.993 5.969 -23.514 1.00 51.41 99 ALA A C 1
ATOM 766 O O . ALA A 1 99 ? -2.869 7.175 -23.309 1.00 51.41 99 ALA A O 1
ATOM 767 N N . TYR A 1 100 ? -1.950 5.137 -23.433 1.00 52.00 100 TYR A N 1
ATOM 768 C CA . TYR A 1 100 ? -0.597 5.586 -23.109 1.00 52.00 100 TYR A CA 1
ATOM 769 C C . TYR A 1 100 ? -0.002 6.431 -24.240 1.00 52.00 100 TYR A C 1
ATOM 771 O O . TYR A 1 100 ? 0.634 7.441 -23.960 1.00 52.00 100 TYR A O 1
ATOM 779 N N . ARG A 1 101 ? -0.245 6.090 -25.517 1.00 52.44 101 ARG A N 1
ATOM 780 C CA . ARG A 1 101 ? 0.133 6.940 -26.665 1.00 52.44 101 ARG A CA 1
ATOM 781 C C . ARG A 1 101 ? -0.596 8.283 -26.648 1.00 52.44 101 ARG A C 1
ATOM 783 O O . ARG A 1 101 ? 0.050 9.304 -26.866 1.00 52.44 101 ARG A O 1
ATOM 790 N N . ALA A 1 102 ? -1.894 8.288 -26.347 1.00 50.16 102 ALA A N 1
ATOM 791 C CA . ALA A 1 102 ? -2.689 9.507 -26.227 1.00 50.16 102 ALA A CA 1
ATOM 792 C C . ALA A 1 102 ? -2.184 10.406 -25.085 1.00 50.16 102 ALA A C 1
ATOM 794 O O . ALA A 1 102 ? -1.978 11.596 -25.293 1.00 50.16 102 ALA A O 1
ATOM 795 N N . LEU A 1 103 ? -1.891 9.840 -23.909 1.00 48.31 103 LEU A N 1
ATOM 796 C CA . LEU A 1 103 ? -1.353 10.594 -22.771 1.00 48.31 103 LEU A CA 1
ATOM 797 C C . LEU A 1 103 ? 0.078 11.088 -23.029 1.00 48.31 103 LEU A C 1
ATOM 799 O O . LEU A 1 103 ? 0.391 12.229 -22.707 1.00 48.31 103 LEU A O 1
ATOM 803 N N . ARG A 1 104 ? 0.944 10.299 -23.678 1.00 47.09 104 ARG A N 1
ATOM 804 C CA . ARG A 1 104 ? 2.307 10.741 -24.038 1.00 47.09 104 ARG A CA 1
ATOM 805 C C . ARG A 1 104 ? 2.312 11.905 -25.036 1.00 47.09 104 ARG A C 1
ATOM 807 O O . ARG A 1 104 ? 3.241 12.701 -25.007 1.00 47.09 104 ARG A O 1
ATOM 814 N N . GLY A 1 105 ? 1.290 12.006 -25.892 1.00 42.62 105 GLY A N 1
ATOM 815 C CA . GLY A 1 105 ? 1.073 13.161 -26.769 1.00 42.62 105 GLY A CA 1
ATOM 816 C C . GLY A 1 105 ? 0.586 14.415 -26.033 1.00 42.62 105 GLY A C 1
ATOM 817 O O . GLY A 1 105 ? 0.826 15.519 -26.500 1.00 42.62 105 GLY A O 1
ATOM 818 N N . VAL A 1 106 ? -0.048 14.254 -24.868 1.00 44.69 106 VAL A N 1
ATOM 819 C CA . VAL A 1 106 ? -0.529 15.361 -24.022 1.00 44.69 106 VAL A CA 1
ATOM 820 C C . VAL A 1 106 ? 0.575 15.877 -23.089 1.00 44.69 106 VAL A C 1
ATOM 822 O O . VAL A 1 106 ? 0.701 17.080 -22.908 1.00 44.69 106 VAL A O 1
ATOM 825 N N . TYR A 1 107 ? 1.431 14.999 -22.554 1.00 36.34 107 TYR A N 1
ATOM 826 C CA . TYR A 1 107 ? 2.501 15.376 -21.613 1.00 36.34 107 TYR A CA 1
ATOM 827 C C . TYR A 1 107 ? 3.790 15.925 -22.258 1.00 36.34 107 TYR A C 1
ATOM 829 O O . TYR A 1 107 ? 4.686 16.343 -21.534 1.00 36.34 107 TYR A O 1
ATOM 837 N N . LEU A 1 108 ? 3.910 15.933 -23.591 1.00 37.56 108 LEU A N 1
ATOM 838 C CA . LEU A 1 108 ? 5.031 16.571 -24.308 1.00 37.56 108 LEU A CA 1
ATOM 839 C C . LEU A 1 108 ? 4.686 17.970 -24.854 1.00 37.56 108 LEU A C 1
ATOM 841 O O . LEU A 1 108 ? 5.494 18.550 -25.568 1.00 37.56 108 LEU A O 1
ATOM 845 N N . MET A 1 109 ? 3.505 18.507 -24.527 1.00 34.34 109 MET A N 1
ATOM 846 C CA . MET A 1 109 ? 3.054 19.843 -24.949 1.00 34.34 109 MET A CA 1
ATOM 847 C C . MET A 1 109 ? 3.160 20.901 -23.830 1.00 34.34 109 MET A C 1
ATOM 849 O O . MET A 1 109 ? 2.665 22.008 -24.006 1.00 34.34 109 MET A O 1
ATOM 853 N N . GLU A 1 110 ? 3.780 20.577 -22.687 1.00 36.41 110 GLU A N 1
ATOM 854 C CA . GLU A 1 110 ? 3.979 21.504 -21.550 1.00 36.41 110 GLU A CA 1
ATOM 855 C C . GLU A 1 110 ? 5.462 21.809 -21.247 1.00 36.41 110 GLU A C 1
ATOM 857 O O . GLU A 1 110 ? 5.809 22.151 -20.121 1.00 36.41 110 GLU A O 1
ATOM 862 N N . GLU A 1 111 ? 6.345 21.739 -22.244 1.00 34.06 111 GLU A N 1
ATOM 863 C CA . GLU A 1 111 ? 7.628 22.458 -22.184 1.00 34.06 111 GLU A CA 1
ATOM 864 C C . GLU A 1 111 ? 7.861 23.229 -23.491 1.00 34.06 111 GLU A C 1
ATOM 866 O O . GLU A 1 111 ? 8.484 22.729 -24.427 1.00 34.06 111 GLU A O 1
ATOM 871 N N . GLU A 1 112 ? 7.338 24.457 -23.528 1.00 34.66 112 GLU A N 1
ATOM 872 C CA . GLU A 1 112 ? 7.858 25.584 -24.319 1.00 34.66 112 GLU A CA 1
ATOM 873 C C . GLU A 1 112 ? 8.088 26.782 -23.389 1.00 34.66 112 GLU A C 1
ATOM 875 O O . GLU A 1 112 ? 7.194 27.066 -22.555 1.00 34.66 112 GLU A O 1
#

Sequence (112 aa):
MRLLISEKAILERIQSAAKEIDARYSERTLTLIVVLKGALFVAVDLIRALNIRVELEFVRAQSYGFLGTQAGPLTIDGIEALDVAATQRFGGNHGYKEAYRALRGVYLMEEE

Secondary structure (DSSP, 8-state):
---SS-HHHHHHHHHHHHHHHHHHSTTSPEEEEEEETTHHHHHHHHHHH--S-EEEEEEEEE---SSTTS--PPEEESGGG---HHHHHTTSTTHHHHHHHHHHHHTTSS--

Radius of gyration: 17.75 Å; chains: 1; bounding box: 45×34×43 Å

Foldseek 3Di:
DDDDADPVRLLVVLLVVQVVCCVVQPPHEAEDEAADDVSVVSVVSNVVNHPHHYDYHYKYWDQDDPDDDDRHDIDIPRPLVDDDVVQVVQPHSVRCVVVVVVVVVVVVVPDD